Protein AF-A0A2G9TVK8-F1 (afdb_monomer)

Sequence (80 aa):
MNKIWQKMAAQTSPTCNDESYIHCSECKLYFHNEDTDFMHNRVFHQKSRECEECYDMFHTLLGLDLHMVGNHKRIFATNL

Solvent-accessible surface area (backbone atoms only — not comparable to full-atom values): 5058 Å² total; per-residue (Å²): 136,63,73,65,54,63,62,51,55,76,52,46,39,85,67,84,90,61,93,70,51,48,72,41,86,86,77,61,39,30,20,69,45,70,70,58,43,51,52,46,40,61,72,74,62,48,74,56,40,63,37,92,86,79,66,49,75,20,91,39,69,69,55,40,53,53,44,33,62,76,76,42,86,59,72,81,77,74,84,125

Nearest PDB structures (foldseek):
  2rv7-assembly1_A  TM=4.892E-01  e=3.928E-02  Homo sapiens
  2rsi-assembly1_A  TM=3.724E-01  e=1.071E-01  Homo sapiens
  8ssr-assembly1_A  TM=3.636E-01  e=1.071E-01  Homo sapiens
  5ke8-assembly1_A  TM=3.600E-01  e=8.194E-02  Mus musculus
  7eyi-assembly1_G  TM=4.764E-01  e=4.980E-01  Homo sapiens

Structure (mmCIF, N/CA/C/O backbone):
data_AF-A0A2G9TVK8-F1
#
_entry.id   AF-A0A2G9TVK8-F1
#
loop_
_atom_site.group_PDB
_atom_site.id
_atom_site.type_symbol
_atom_site.label_atom_id
_atom_site.label_alt_id
_atom_site.label_comp_id
_atom_site.label_asym_id
_atom_site.label_entity_id
_atom_site.label_seq_id
_atom_site.pdbx_PDB_ins_code
_atom_site.Cartn_x
_atom_site.Cartn_y
_atom_site.Cartn_z
_atom_site.occupancy
_atom_site.B_iso_or_equiv
_atom_site.auth_seq_id
_atom_site.auth_comp_id
_atom_site.auth_asym_id
_atom_site.auth_atom_id
_atom_site.pdbx_PDB_model_num
ATOM 1 N N . MET A 1 1 ? 1.688 16.318 -4.461 1.00 43.19 1 MET A N 1
ATOM 2 C CA . MET A 1 1 ? 2.038 15.289 -5.468 1.00 43.19 1 MET A CA 1
ATOM 3 C C . MET A 1 1 ? 3.458 14.810 -5.203 1.00 43.19 1 MET A C 1
ATOM 5 O O . MET A 1 1 ? 4.369 15.628 -5.177 1.00 43.19 1 MET A O 1
ATOM 9 N N . ASN A 1 2 ? 3.627 13.527 -4.877 1.00 48.78 2 ASN A N 1
ATOM 10 C CA . ASN A 1 2 ? 4.876 12.969 -4.356 1.00 48.78 2 ASN A CA 1
ATOM 11 C C . ASN A 1 2 ? 5.859 12.675 -5.509 1.00 48.78 2 ASN A C 1
ATOM 13 O O . ASN A 1 2 ? 5.482 12.017 -6.478 1.00 48.78 2 ASN A O 1
ATOM 17 N N . LYS A 1 3 ? 7.114 13.145 -5.411 1.00 57.41 3 LYS A N 1
ATOM 18 C CA . LYS A 1 3 ? 8.168 13.007 -6.448 1.00 57.41 3 LYS A CA 1
ATOM 19 C C . LYS A 1 3 ? 8.433 11.550 -6.858 1.00 57.41 3 LYS A C 1
ATOM 21 O O . LYS A 1 3 ? 8.965 11.293 -7.934 1.00 57.41 3 LYS A O 1
ATOM 26 N N . ILE A 1 4 ? 8.052 10.604 -6.002 1.00 58.59 4 ILE A N 1
ATOM 27 C CA . ILE A 1 4 ? 8.169 9.164 -6.236 1.00 58.59 4 ILE A CA 1
ATOM 28 C C . ILE A 1 4 ? 7.266 8.729 -7.405 1.00 58.59 4 ILE A C 1
ATOM 30 O O . ILE A 1 4 ? 7.717 7.983 -8.268 1.00 58.59 4 ILE A O 1
ATOM 34 N N . TRP A 1 5 ? 6.040 9.259 -7.513 1.00 61.00 5 TRP A N 1
ATOM 35 C CA . TRP A 1 5 ? 5.119 8.892 -8.598 1.00 61.00 5 TRP A CA 1
ATOM 36 C C . TRP A 1 5 ? 5.618 9.344 -9.972 1.00 61.00 5 TRP A C 1
ATOM 38 O O . TRP A 1 5 ? 5.553 8.574 -10.920 1.00 61.00 5 TRP A O 1
ATOM 48 N N . GLN A 1 6 ? 6.198 10.545 -10.074 1.00 62.06 6 GLN A N 1
ATOM 49 C CA . GLN A 1 6 ? 6.743 11.052 -11.341 1.00 62.06 6 GLN A CA 1
ATOM 50 C C . GLN A 1 6 ? 7.871 10.163 -11.887 1.00 62.06 6 GLN A C 1
ATOM 52 O O . GLN A 1 6 ? 7.956 9.950 -13.092 1.00 62.06 6 GLN A O 1
ATOM 57 N N . LYS A 1 7 ? 8.718 9.615 -11.004 1.00 64.69 7 LYS A N 1
ATOM 58 C CA . LYS A 1 7 ? 9.779 8.676 -11.397 1.00 64.69 7 LYS A CA 1
ATOM 59 C C . LYS A 1 7 ? 9.246 7.292 -11.767 1.00 64.69 7 LYS A C 1
ATOM 61 O O . LYS A 1 7 ? 9.800 6.674 -12.670 1.00 64.69 7 LYS A O 1
ATOM 66 N N . MET A 1 8 ? 8.207 6.814 -11.078 1.00 66.75 8 MET A N 1
ATOM 67 C CA . MET A 1 8 ? 7.581 5.518 -11.372 1.00 66.75 8 MET A CA 1
ATOM 68 C C . MET A 1 8 ? 6.795 5.563 -12.688 1.00 66.75 8 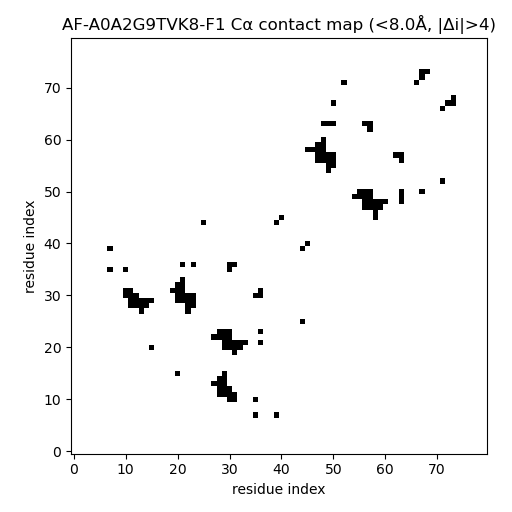MET A C 1
ATOM 70 O O . MET A 1 8 ? 6.976 4.688 -13.523 1.00 66.75 8 MET A O 1
ATOM 74 N N . ALA A 1 9 ? 6.013 6.621 -12.926 1.00 63.69 9 ALA A N 1
ATOM 75 C CA . ALA A 1 9 ? 5.220 6.787 -14.146 1.00 63.69 9 ALA A CA 1
ATOM 76 C C . ALA A 1 9 ? 6.080 6.850 -15.423 1.00 63.69 9 ALA A C 1
ATOM 78 O O . ALA A 1 9 ? 5.665 6.374 -16.475 1.00 63.69 9 ALA A O 1
ATOM 79 N N . ALA A 1 10 ? 7.304 7.384 -15.332 1.00 62.84 10 ALA A N 1
ATOM 80 C CA . ALA A 1 10 ? 8.251 7.414 -16.449 1.00 62.84 10 ALA A CA 1
ATOM 81 C C . ALA A 1 10 ? 8.739 6.015 -16.881 1.00 62.84 10 ALA A C 1
ATOM 83 O O . ALA A 1 10 ? 9.295 5.879 -17.966 1.00 62.84 10 ALA A O 1
ATOM 84 N N . GLN A 1 11 ? 8.547 4.995 -16.038 1.00 67.19 11 GLN A N 1
ATOM 85 C CA . GLN A 1 11 ? 8.922 3.600 -16.299 1.00 67.19 11 GLN A CA 1
ATOM 86 C C . GLN A 1 11 ? 7.703 2.701 -16.555 1.00 67.19 11 GLN A C 1
ATOM 88 O O . GLN A 1 11 ? 7.859 1.487 -16.679 1.00 67.19 11 GLN A O 1
ATOM 93 N N . THR A 1 12 ? 6.502 3.287 -16.639 1.00 69.94 12 THR A N 1
ATOM 94 C CA . THR A 1 12 ? 5.265 2.564 -16.945 1.00 69.94 12 THR A CA 1
ATOM 95 C C . THR A 1 12 ? 4.770 2.866 -18.343 1.00 69.94 12 THR A C 1
ATOM 97 O O . THR A 1 12 ? 4.739 4.027 -18.748 1.00 69.94 12 THR A O 1
ATOM 100 N N . SER A 1 13 ? 4.315 1.835 -19.048 1.00 68.69 13 SER A N 1
ATOM 101 C CA . SER A 1 13 ? 3.666 1.969 -20.353 1.00 68.69 13 SER A CA 1
ATOM 102 C C . SER A 1 13 ? 2.243 1.402 -20.300 1.00 68.69 13 SER A C 1
ATOM 104 O O . SER A 1 13 ? 2.021 0.400 -19.620 1.00 68.69 13 SER A O 1
ATOM 106 N N . PRO A 1 14 ? 1.270 2.004 -21.007 1.00 64.25 14 PRO A N 1
ATOM 107 C CA . PRO A 1 14 ? -0.054 1.419 -21.218 1.00 64.25 14 PRO A CA 1
ATOM 108 C C . PRO A 1 14 ? -0.074 0.377 -22.351 1.00 64.25 14 PRO A C 1
ATOM 110 O O . PRO A 1 14 ? -1.050 -0.356 -22.494 1.00 64.25 14 PRO A O 1
ATOM 113 N N . THR A 1 15 ? 0.985 0.299 -23.163 1.00 63.78 15 THR A N 1
ATOM 114 C CA . THR A 1 15 ? 1.113 -0.655 -24.272 1.00 63.78 15 THR A CA 1
ATOM 115 C C . THR A 1 15 ? 2.343 -1.532 -24.078 1.00 63.78 15 THR A C 1
ATOM 117 O O . THR A 1 15 ? 3.447 -1.024 -23.873 1.00 63.78 15 THR A O 1
ATOM 120 N N . CYS A 1 16 ? 2.150 -2.845 -24.160 1.00 63.62 16 CYS A N 1
ATOM 121 C CA . CYS A 1 16 ? 3.216 -3.835 -24.127 1.00 63.62 16 CYS A CA 1
ATOM 122 C C . CYS A 1 16 ? 3.706 -4.086 -25.557 1.00 63.62 16 CYS A C 1
ATOM 124 O O . CYS A 1 16 ? 2.966 -4.650 -26.361 1.00 63.62 16 CYS A O 1
ATOM 126 N N . ASN A 1 17 ? 4.923 -3.643 -25.878 1.00 62.06 17 ASN A N 1
ATOM 127 C CA . ASN A 1 17 ? 5.563 -3.930 -27.168 1.00 62.06 17 ASN A CA 1
ATO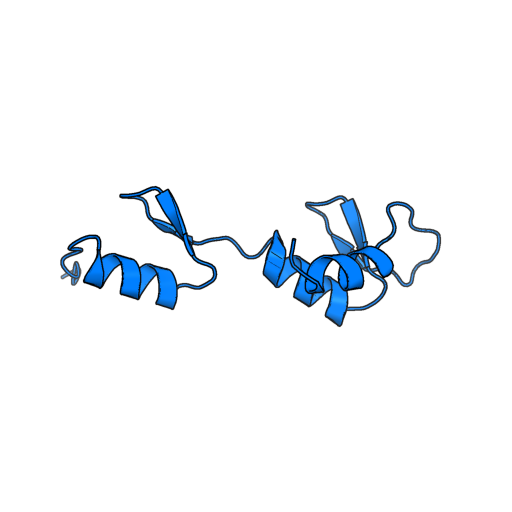M 128 C C . ASN A 1 17 ? 6.701 -4.961 -27.042 1.00 62.06 17 ASN A C 1
ATOM 130 O O . ASN A 1 17 ? 7.412 -5.176 -28.019 1.00 62.06 17 ASN A O 1
ATOM 134 N N . ASP A 1 18 ? 6.889 -5.577 -25.868 1.00 63.97 18 ASP A N 1
ATOM 135 C CA . ASP A 1 18 ? 8.015 -6.478 -25.602 1.00 63.97 18 ASP A CA 1
ATOM 136 C C . ASP A 1 18 ? 7.688 -7.500 -24.495 1.00 63.97 18 ASP A C 1
ATOM 138 O O . ASP A 1 18 ? 6.912 -7.203 -23.589 1.00 63.97 18 ASP A O 1
ATOM 142 N N . GLU A 1 19 ? 8.288 -8.692 -24.514 1.00 62.91 19 GLU A N 1
ATOM 143 C CA . GLU A 1 19 ? 8.030 -9.751 -23.508 1.00 62.91 19 GLU A CA 1
ATOM 144 C C . GLU A 1 19 ? 8.673 -9.462 -22.134 1.00 62.91 19 GLU A C 1
ATOM 146 O O . GLU A 1 19 ? 8.484 -10.205 -21.173 1.00 62.91 19 GLU A O 1
ATOM 151 N N . SER A 1 20 ? 9.425 -8.366 -22.023 1.00 71.62 20 SER A N 1
ATOM 152 C CA . SER A 1 20 ? 10.230 -7.997 -20.853 1.00 71.62 20 SER A CA 1
ATOM 153 C C . SER A 1 20 ? 9.477 -7.221 -19.763 1.00 71.62 20 SER A C 1
ATOM 155 O O . SER A 1 20 ? 10.091 -6.785 -18.789 1.00 71.62 20 SER A O 1
ATOM 157 N N . TYR A 1 21 ? 8.161 -7.036 -19.902 1.00 80.44 21 TYR A N 1
ATOM 158 C CA . TYR A 1 21 ? 7.356 -6.253 -18.964 1.00 80.44 21 TYR A CA 1
ATOM 159 C C . TYR A 1 21 ? 6.564 -7.105 -17.969 1.00 80.44 21 TYR A C 1
ATOM 161 O O . TYR A 1 21 ? 5.986 -8.138 -18.299 1.00 80.44 21 TYR A O 1
ATOM 169 N N . ILE A 1 22 ? 6.429 -6.575 -16.757 1.00 83.00 22 ILE A N 1
ATOM 170 C CA . ILE A 1 22 ? 5.577 -7.095 -15.689 1.00 83.00 22 ILE A CA 1
ATOM 171 C C . ILE A 1 22 ? 4.233 -6.365 -15.742 1.00 83.00 22 ILE A C 1
ATOM 173 O O . ILE A 1 22 ? 4.187 -5.137 -15.780 1.00 83.00 22 ILE A O 1
ATOM 177 N N . HIS A 1 23 ? 3.126 -7.108 -15.766 1.00 84.00 23 HIS A N 1
ATOM 178 C CA . HIS A 1 23 ? 1.778 -6.549 -15.882 1.00 84.00 23 HIS A CA 1
ATOM 179 C C . HIS A 1 23 ? 1.059 -6.499 -14.528 1.00 84.00 23 HIS A C 1
ATOM 181 O O . HIS A 1 23 ? 0.780 -7.537 -13.922 1.00 84.00 23 HIS A O 1
ATOM 187 N N . CYS A 1 24 ? 0.651 -5.300 -14.108 1.00 82.25 24 CYS A N 1
ATOM 188 C CA . CYS A 1 24 ? -0.241 -5.131 -12.967 1.00 82.25 24 CYS A CA 1
ATOM 189 C C . CYS A 1 24 ? -1.696 -5.396 -13.379 1.00 82.25 24 CYS A C 1
ATOM 191 O O . CYS A 1 24 ? -2.307 -4.641 -14.141 1.00 82.25 24 CYS A O 1
ATOM 193 N N . SER A 1 25 ? -2.284 -6.460 -12.830 1.00 78.06 25 SER A N 1
ATOM 194 C CA . SER A 1 25 ? -3.647 -6.886 -13.171 1.00 78.06 25 SER A CA 1
ATOM 195 C C . SER A 1 25 ? -4.751 -5.917 -12.724 1.00 78.06 25 SER A C 1
ATOM 197 O O . SER A 1 25 ? -5.819 -5.912 -13.348 1.00 78.06 25 SER A O 1
ATOM 199 N N . GLU A 1 26 ? -4.481 -5.086 -11.714 1.00 77.00 26 GLU A N 1
ATOM 200 C CA . GLU A 1 26 ? -5.416 -4.107 -11.148 1.00 77.00 26 GLU A CA 1
ATOM 201 C C . GLU A 1 26 ? -5.422 -2.792 -11.943 1.00 77.00 26 GLU A C 1
ATOM 203 O O . GLU A 1 26 ? -6.485 -2.323 -12.346 1.00 77.00 26 GLU A O 1
ATOM 208 N N . CYS A 1 27 ? -4.247 -2.224 -12.241 1.00 79.62 27 CYS A N 1
ATOM 209 C CA . CYS A 1 27 ? -4.126 -0.950 -12.963 1.00 79.62 27 CYS A CA 1
ATOM 210 C C . CYS A 1 27 ? -3.968 -1.079 -14.485 1.00 79.62 27 CYS A C 1
ATOM 212 O O . CYS A 1 27 ? -4.006 -0.061 -15.174 1.00 79.62 27 CYS A O 1
ATOM 214 N N . LYS A 1 28 ? -3.775 -2.295 -15.019 1.00 80.06 28 LYS A N 1
ATOM 215 C CA . LYS A 1 28 ? -3.474 -2.555 -16.445 1.00 80.06 28 LYS A CA 1
ATOM 216 C C . LYS A 1 28 ? -2.227 -1.820 -16.955 1.00 80.06 28 LYS A C 1
ATOM 218 O O . LYS A 1 28 ? -2.123 -1.506 -18.138 1.00 80.06 28 LYS A O 1
ATOM 223 N N . LEU A 1 29 ? -1.291 -1.534 -16.050 1.00 80.62 29 LEU A N 1
ATOM 224 C CA . LEU A 1 29 ? -0.009 -0.906 -16.356 1.00 80.62 29 LEU A CA 1
ATOM 225 C C . LEU A 1 29 ? 1.079 -1.965 -16.515 1.00 80.62 29 LEU A C 1
ATOM 227 O O . LEU A 1 29 ? 1.052 -2.998 -15.842 1.00 80.62 29 LEU A O 1
ATOM 231 N N . TYR A 1 30 ? 2.044 -1.670 -17.384 1.00 84.00 30 TYR A N 1
ATOM 232 C CA . TYR A 1 30 ? 3.221 -2.495 -17.622 1.00 84.00 30 TYR A CA 1
ATOM 233 C C . TYR A 1 30 ? 4.466 -1.832 -17.032 1.00 84.00 30 TYR A C 1
ATOM 235 O O . TYR A 1 30 ? 4.684 -0.636 -17.243 1.00 84.00 30 TYR A O 1
ATOM 243 N N . PHE A 1 31 ? 5.285 -2.613 -16.331 1.00 81.81 31 PHE A N 1
ATOM 244 C CA . PHE A 1 31 ? 6.499 -2.187 -15.635 1.00 81.81 31 PHE A CA 1
ATOM 245 C C . PHE A 1 31 ? 7.716 -2.898 -16.216 1.00 81.81 31 PHE A C 1
ATOM 247 O O . PHE A 1 31 ? 7.676 -4.095 -16.473 1.00 81.81 31 PHE A O 1
ATOM 254 N N . HIS A 1 32 ? 8.806 -2.166 -16.418 1.00 77.62 32 HIS A N 1
ATOM 255 C CA . HIS A 1 32 ? 10.02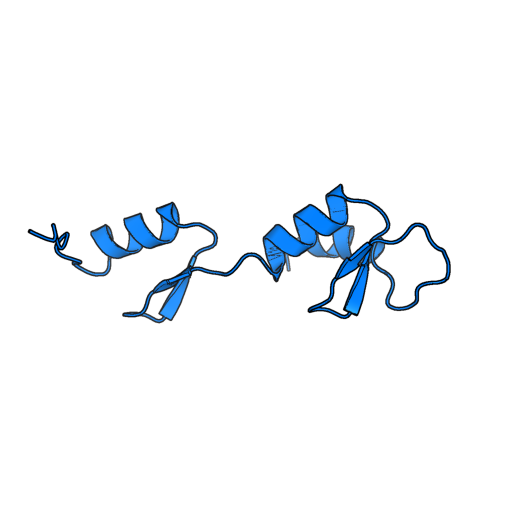6 -2.704 -17.028 1.00 77.62 32 HIS A CA 1
ATOM 256 C C . HIS A 1 32 ? 10.888 -3.562 -16.094 1.00 77.62 32 HIS A C 1
ATOM 258 O O . HIS A 1 32 ? 11.801 -4.238 -16.558 1.00 77.62 32 HIS A O 1
ATOM 264 N N . ASN A 1 33 ? 10.687 -3.468 -14.779 1.00 81.88 33 ASN A N 1
ATOM 265 C CA . ASN A 1 33 ? 11.514 -4.170 -13.804 1.00 81.88 33 ASN A CA 1
ATOM 266 C C . ASN A 1 33 ? 10.732 -4.470 -12.518 1.00 81.88 33 ASN A C 1
ATOM 268 O O . ASN A 1 33 ? 9.762 -3.784 -12.189 1.00 81.88 33 ASN A O 1
ATOM 272 N N . GLU A 1 34 ? 11.192 -5.485 -11.785 1.00 83.31 34 GLU A N 1
ATOM 273 C CA . GLU A 1 34 ? 10.575 -5.932 -10.530 1.00 83.31 34 GLU A CA 1
ATOM 274 C C . GLU A 1 34 ? 10.584 -4.842 -9.453 1.00 83.31 34 GLU A C 1
ATOM 276 O O . GLU A 1 34 ? 9.619 -4.719 -8.709 1.00 83.31 34 GLU A O 1
ATOM 281 N N . ASP A 1 35 ? 11.618 -3.997 -9.393 1.00 83.62 35 ASP A N 1
ATOM 282 C CA . ASP A 1 35 ? 11.704 -2.920 -8.398 1.00 83.62 35 ASP A CA 1
ATOM 283 C C . ASP A 1 35 ? 10.587 -1.878 -8.568 1.00 83.62 35 ASP A C 1
ATOM 285 O O . ASP A 1 35 ? 10.002 -1.406 -7.587 1.00 83.62 35 ASP A O 1
ATOM 289 N N . THR A 1 36 ? 10.272 -1.502 -9.811 1.00 80.38 36 THR A N 1
ATOM 290 C CA . THR A 1 36 ? 9.185 -0.556 -10.098 1.00 80.38 36 THR A CA 1
ATOM 291 C C . THR A 1 36 ? 7.818 -1.177 -9.898 1.00 80.38 36 THR A C 1
ATOM 293 O O . THR A 1 36 ? 6.957 -0.496 -9.340 1.00 80.38 36 THR A O 1
ATOM 296 N N . ASP A 1 37 ? 7.629 -2.445 -10.270 1.00 82.69 37 ASP A N 1
ATOM 297 C CA . ASP A 1 37 ? 6.398 -3.180 -9.969 1.00 82.69 37 ASP A CA 1
ATOM 298 C C . ASP A 1 37 ? 6.193 -3.326 -8.451 1.00 82.69 37 ASP A C 1
ATOM 300 O O . ASP A 1 37 ? 5.127 -2.997 -7.931 1.00 82.69 37 ASP A O 1
ATOM 304 N N . PHE A 1 38 ? 7.233 -3.702 -7.703 1.00 82.62 38 PHE A N 1
ATOM 305 C CA . PHE A 1 38 ? 7.187 -3.823 -6.247 1.00 82.62 38 PHE A CA 1
ATOM 306 C C . PHE A 1 38 ? 6.842 -2.491 -5.578 1.00 82.62 38 PHE A C 1
ATOM 308 O O . PHE A 1 38 ? 5.970 -2.434 -4.708 1.00 82.62 38 PHE A O 1
ATOM 315 N N . MET A 1 39 ? 7.495 -1.397 -5.980 1.00 78.88 39 MET A N 1
ATOM 316 C CA . MET A 1 39 ? 7.213 -0.071 -5.424 1.00 78.88 39 MET A CA 1
ATOM 317 C C . MET A 1 39 ? 5.823 0.435 -5.815 1.00 78.88 39 MET A C 1
ATOM 319 O O . MET A 1 39 ? 5.142 1.035 -4.980 1.00 78.88 39 MET A O 1
ATOM 323 N N . HIS A 1 40 ? 5.374 0.168 -7.042 1.00 81.62 40 HIS A N 1
ATOM 324 C CA . HIS A 1 40 ? 4.014 0.463 -7.479 1.00 81.62 40 HIS A CA 1
ATOM 325 C C . HIS A 1 40 ? 2.991 -0.295 -6.633 1.00 81.62 40 HIS A C 1
ATOM 327 O O . HIS A 1 40 ? 2.127 0.336 -6.024 1.00 81.62 40 HIS A O 1
ATOM 333 N N . ASN A 1 41 ? 3.137 -1.614 -6.515 1.00 77.31 41 ASN A N 1
ATOM 334 C CA . ASN A 1 41 ? 2.267 -2.436 -5.688 1.00 77.31 41 ASN A CA 1
ATOM 335 C C . ASN A 1 41 ? 2.287 -1.960 -4.237 1.00 77.31 41 ASN A C 1
ATOM 337 O O . ASN A 1 41 ? 1.232 -1.772 -3.647 1.00 77.31 41 ASN A O 1
ATOM 341 N N . ARG A 1 42 ? 3.454 -1.647 -3.673 1.00 77.19 42 ARG A N 1
ATOM 342 C CA . ARG A 1 42 ? 3.571 -1.140 -2.301 1.00 77.19 42 ARG A CA 1
ATOM 343 C C . ARG A 1 42 ? 2.858 0.200 -2.075 1.00 77.19 42 ARG A C 1
ATOM 345 O O . ARG A 1 42 ? 2.339 0.441 -0.992 1.00 77.19 42 ARG A O 1
ATOM 352 N N . VAL A 1 43 ? 2.862 1.100 -3.052 1.00 73.31 43 VAL A N 1
ATOM 353 C CA . VAL A 1 43 ? 2.273 2.440 -2.888 1.00 73.31 43 VAL A CA 1
ATOM 354 C C . VAL A 1 43 ? 0.787 2.466 -3.252 1.00 73.31 43 VAL A C 1
ATOM 356 O O . VAL A 1 43 ? 0.032 3.196 -2.614 1.00 73.31 43 VAL A O 1
ATOM 359 N N . PHE A 1 44 ? 0.372 1.697 -4.260 1.00 71.38 44 PHE A N 1
ATOM 360 C CA . PHE A 1 44 ? -0.960 1.798 -4.867 1.00 71.38 44 PHE A CA 1
ATOM 361 C C . PHE A 1 44 ? -1.872 0.602 -4.594 1.00 71.38 44 PHE A C 1
ATOM 363 O O . PHE A 1 44 ? -3.076 0.797 -4.467 1.00 71.38 44 PHE A O 1
ATOM 370 N N . HIS A 1 45 ? -1.316 -0.605 -4.478 1.00 72.56 45 HIS A N 1
ATOM 371 C CA . HIS A 1 45 ? -2.089 -1.845 -4.297 1.00 72.56 45 HIS A CA 1
ATOM 372 C C . HIS A 1 45 ? -1.927 -2.471 -2.921 1.00 72.56 45 HIS A C 1
ATOM 374 O O . HIS A 1 45 ? -2.660 -3.392 -2.559 1.00 72.56 45 HIS A O 1
ATOM 380 N N . GLN A 1 46 ? -0.968 -1.992 -2.128 1.00 72.19 46 GLN A N 1
ATOM 381 C CA . GLN A 1 46 ? -0.781 -2.457 -0.772 1.00 72.19 46 GLN A CA 1
ATOM 382 C C . GLN A 1 46 ? -2.067 -2.128 -0.047 1.00 72.19 46 GLN A C 1
ATOM 384 O O . GLN A 1 46 ? -2.361 -0.954 0.170 1.00 72.19 46 GLN A O 1
ATOM 389 N N . LYS A 1 47 ? -2.845 -3.177 0.248 1.00 65.25 47 LYS A N 1
ATOM 390 C CA . LYS A 1 47 ? -4.153 -3.061 0.884 1.00 65.25 47 LYS A CA 1
ATOM 391 C C . LYS A 1 47 ? -3.993 -2.165 2.097 1.00 65.25 47 LYS A C 1
ATOM 393 O O . LYS A 1 47 ? -3.408 -2.575 3.105 1.00 65.25 47 LYS A O 1
ATOM 398 N N . SER A 1 48 ? -4.467 -0.934 1.955 1.00 71.94 48 SER A N 1
ATOM 399 C CA . SER A 1 48 ? -4.569 -0.006 3.055 1.00 71.94 48 SER A CA 1
ATOM 400 C C . SER A 1 48 ? -5.459 -0.668 4.094 1.00 71.94 48 SER A C 1
ATOM 402 O O . SER A 1 48 ? -6.495 -1.255 3.780 1.00 71.94 48 SER A O 1
ATOM 404 N N . ARG A 1 49 ? -4.987 -0.675 5.331 1.00 78.19 49 ARG A N 1
ATOM 405 C CA . ARG A 1 49 ? -5.739 -1.181 6.467 1.00 78.19 49 ARG A CA 1
ATOM 406 C C . ARG A 1 49 ? -6.666 -0.051 6.879 1.00 78.19 49 ARG A C 1
ATOM 408 O O . ARG A 1 49 ? -6.189 0.968 7.364 1.00 78.19 49 ARG A O 1
ATOM 415 N N . GLU A 1 50 ? -7.946 -0.207 6.588 1.00 83.44 50 GLU A N 1
ATOM 416 C CA . GLU A 1 50 ? -8.972 0.751 6.976 1.00 83.44 50 GLU A CA 1
ATOM 417 C C . GLU A 1 50 ? -9.342 0.534 8.445 1.00 83.44 50 GLU A C 1
ATOM 419 O O . GLU A 1 50 ? -9.531 -0.602 8.891 1.00 83.44 50 GLU A O 1
ATOM 424 N N . CYS A 1 51 ? -9.418 1.616 9.210 1.00 86.06 51 CYS A N 1
ATOM 425 C CA . CYS A 1 51 ? -10.026 1.595 10.529 1.00 86.06 51 CYS A CA 1
ATOM 426 C C . CYS A 1 51 ? -11.548 1.510 10.379 1.00 86.06 51 CYS A C 1
ATOM 428 O O . CYS A 1 51 ? -12.160 2.418 9.839 1.00 86.06 51 CYS A O 1
ATOM 430 N N . GLU A 1 52 ? -12.188 0.466 10.901 1.00 83.88 52 GLU A N 1
ATOM 431 C CA . GLU A 1 52 ? -13.652 0.309 10.814 1.00 83.88 52 GLU A CA 1
ATOM 432 C C . GLU A 1 52 ? -14.438 1.345 11.647 1.00 83.88 52 GLU A C 1
ATOM 434 O O . GLU A 1 52 ? -15.650 1.468 11.489 1.00 83.88 52 GLU A O 1
ATOM 439 N N . GLU A 1 53 ? -13.775 2.088 12.544 1.00 83.94 53 GLU A N 1
ATOM 440 C CA . GLU A 1 53 ? -14.428 3.085 13.404 1.00 83.94 53 GLU A CA 1
ATOM 441 C C . GLU A 1 53 ? -14.407 4.505 12.822 1.00 83.94 53 GLU A C 1
ATOM 443 O O . GLU A 1 53 ? -15.409 5.215 12.919 1.00 83.94 53 GLU A O 1
ATOM 448 N N . CYS A 1 54 ? -13.287 4.939 12.230 1.00 89.25 54 CYS A N 1
ATOM 449 C CA . CYS A 1 54 ? -13.156 6.275 11.628 1.00 89.25 54 CYS A CA 1
ATOM 450 C C . CYS A 1 54 ? -12.906 6.274 10.118 1.00 89.25 54 CYS A C 1
ATOM 452 O O . CYS A 1 54 ? -12.882 7.350 9.525 1.00 89.25 54 CYS A O 1
ATOM 454 N N . TYR A 1 55 ? -12.732 5.103 9.504 1.00 83.69 55 TYR A N 1
ATOM 455 C CA . TYR A 1 55 ? -12.437 4.925 8.079 1.00 83.69 55 TYR A CA 1
ATOM 456 C C . TYR A 1 55 ? -11.090 5.529 7.632 1.00 83.69 55 TYR A C 1
ATOM 458 O O . TYR A 1 55 ? -10.844 5.724 6.441 1.00 83.69 55 TYR A O 1
ATOM 466 N N . ASP A 1 56 ? -10.179 5.793 8.580 1.00 82.00 56 ASP A N 1
ATOM 467 C CA . ASP A 1 56 ? -8.807 6.194 8.267 1.00 82.00 56 ASP A CA 1
ATOM 468 C C . ASP A 1 56 ? -8.018 5.032 7.654 1.00 82.00 56 ASP A C 1
ATOM 470 O O . ASP A 1 56 ? -8.148 3.870 8.044 1.00 82.00 56 ASP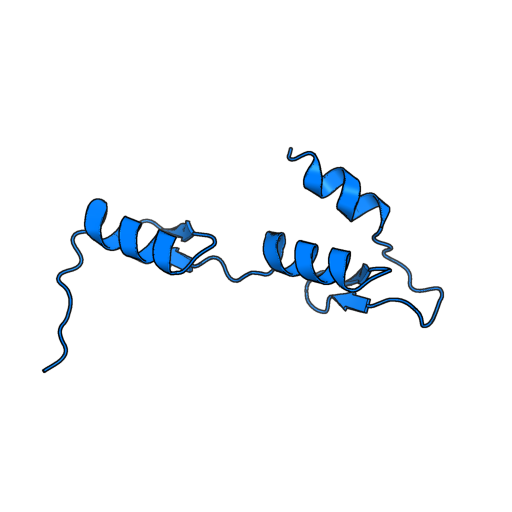 A O 1
ATOM 474 N N . MET A 1 57 ? -7.143 5.369 6.710 1.00 80.44 57 MET A N 1
ATOM 475 C CA . MET A 1 57 ? -6.360 4.411 5.937 1.00 80.44 57 MET A CA 1
ATOM 476 C C . MET A 1 57 ? -4.910 4.346 6.412 1.00 80.44 57 MET A C 1
ATOM 478 O O . MET A 1 57 ? -4.208 5.358 6.458 1.00 80.44 57 MET A O 1
ATOM 482 N N . PHE A 1 58 ? -4.420 3.133 6.666 1.00 81.00 58 PHE A N 1
ATOM 483 C CA . PHE A 1 58 ? -3.051 2.889 7.122 1.00 81.00 58 PHE A CA 1
ATOM 484 C C . PHE A 1 58 ? -2.273 2.010 6.147 1.00 81.00 58 PHE A C 1
ATOM 486 O O . PHE A 1 58 ? -2.762 0.995 5.660 1.00 81.00 58 PHE A O 1
ATOM 493 N N . HIS A 1 59 ? -1.009 2.358 5.903 1.00 74.69 59 HIS A N 1
ATOM 494 C CA . HIS A 1 59 ? -0.126 1.580 5.024 1.00 74.69 59 HIS A CA 1
ATOM 495 C C . HIS A 1 59 ? 0.465 0.328 5.697 1.00 74.69 59 HIS A C 1
ATOM 497 O O . HIS A 1 59 ? 1.064 -0.513 5.028 1.00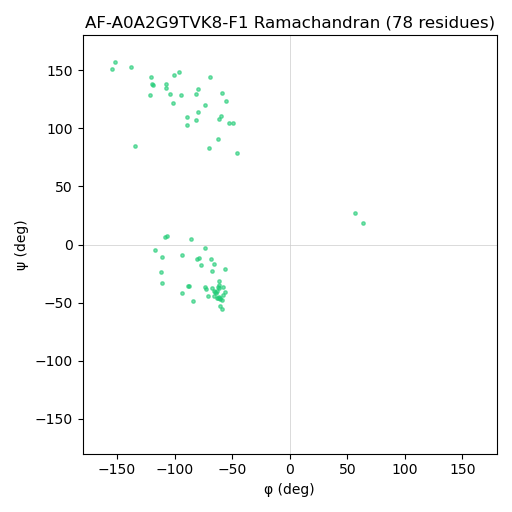 74.69 59 HIS A O 1
ATOM 503 N N . THR A 1 60 ? 0.336 0.190 7.021 1.00 75.62 60 THR A N 1
ATOM 504 C CA . THR A 1 60 ? 0.874 -0.945 7.785 1.00 75.62 60 THR A CA 1
ATOM 505 C C . THR A 1 60 ? -0.120 -1.428 8.836 1.00 75.62 60 THR A C 1
ATOM 507 O O . THR A 1 60 ? -0.919 -0.651 9.352 1.00 75.62 60 THR A O 1
ATOM 510 N N . LEU A 1 61 ? -0.033 -2.718 9.185 1.00 79.38 61 LEU A N 1
ATOM 511 C CA . LEU A 1 61 ? -0.779 -3.293 10.310 1.00 79.38 61 LEU A CA 1
ATOM 512 C C . LEU A 1 61 ? -0.431 -2.596 11.627 1.00 79.38 61 LEU A C 1
ATOM 514 O O . LEU A 1 61 ? -1.326 -2.142 12.316 1.00 79.38 61 LEU A O 1
ATOM 518 N N . LEU A 1 62 ? 0.863 -2.412 11.909 1.00 80.50 62 LEU A N 1
ATOM 519 C CA . LEU A 1 62 ? 1.325 -1.712 13.111 1.00 80.50 62 LEU A CA 1
ATOM 520 C C . LEU A 1 62 ? 0.783 -0.273 13.203 1.00 80.50 62 LEU A C 1
ATOM 522 O O . LEU A 1 62 ? 0.488 0.204 14.294 1.00 80.50 62 LEU A O 1
ATOM 526 N N . GLY A 1 63 ? 0.659 0.420 12.064 1.00 85.25 63 GLY A N 1
ATOM 527 C CA . GLY A 1 63 ? 0.081 1.760 11.998 1.00 85.25 63 GLY A CA 1
ATOM 528 C C . GLY A 1 63 ? -1.399 1.763 12.368 1.00 85.25 63 GLY A C 1
ATOM 529 O O . GLY A 1 63 ? -1.806 2.592 13.178 1.00 85.25 63 GLY A O 1
ATOM 530 N N . LEU A 1 64 ? -2.167 0.802 11.840 1.00 87.00 64 LEU A N 1
ATOM 531 C CA . LEU A 1 64 ? -3.556 0.604 12.249 1.00 87.00 64 LEU A CA 1
ATOM 532 C C . LEU A 1 64 ? -3.643 0.214 13.734 1.00 87.00 64 LEU A C 1
ATOM 534 O O . LEU A 1 64 ? -4.422 0.816 14.456 1.00 87.00 64 LEU A O 1
ATOM 538 N N . ASP A 1 65 ? -2.828 -0.724 14.223 1.00 84.31 65 ASP A N 1
ATOM 539 C CA . ASP A 1 65 ? -2.872 -1.194 15.617 1.00 84.31 65 ASP A CA 1
ATOM 540 C C . ASP A 1 65 ? -2.593 -0.067 16.620 1.00 84.31 65 ASP A C 1
ATOM 542 O O . ASP A 1 65 ? -3.332 0.104 17.593 1.00 84.31 65 ASP A O 1
ATOM 546 N N . LEU A 1 66 ? -1.557 0.745 16.374 1.00 85.94 66 LEU A N 1
ATOM 547 C CA . LEU A 1 66 ? -1.253 1.909 17.209 1.00 85.94 66 LEU A CA 1
ATOM 548 C C . LEU A 1 66 ? -2.383 2.940 17.151 1.00 85.94 66 LEU A C 1
ATOM 550 O O . LEU A 1 66 ? -2.736 3.533 18.174 1.00 85.94 66 LEU A O 1
ATOM 554 N N . HIS A 1 67 ? -2.955 3.142 15.963 1.00 88.81 67 HIS A N 1
ATOM 555 C CA . HIS A 1 67 ? -4.106 4.011 15.795 1.00 88.81 67 HIS A CA 1
ATOM 556 C C . HIS A 1 67 ? -5.309 3.510 16.593 1.00 88.81 67 HIS A C 1
ATOM 558 O O . HIS A 1 67 ? -5.897 4.319 17.309 1.00 88.81 67 HIS A O 1
ATOM 564 N N . MET A 1 68 ? -5.619 2.209 16.551 1.00 85.75 68 MET A N 1
ATOM 565 C CA . MET A 1 68 ? -6.690 1.628 17.353 1.00 85.75 68 MET A CA 1
ATOM 566 C C . MET A 1 68 ? -6.412 1.872 18.839 1.00 85.75 68 MET A C 1
ATOM 568 O O . MET A 1 68 ? -7.183 2.543 19.505 1.00 85.75 68 MET A O 1
ATOM 572 N N . 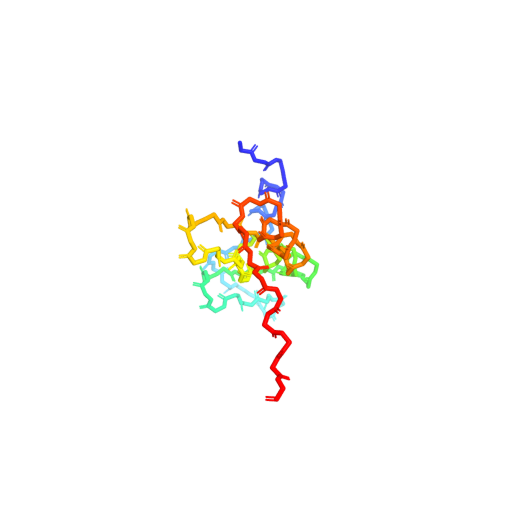VAL A 1 69 ? -5.253 1.472 19.363 1.00 86.06 69 VAL A N 1
ATOM 573 C CA . VAL A 1 69 ? -4.939 1.644 20.797 1.00 86.06 69 VAL A CA 1
ATOM 574 C C . VAL A 1 69 ? -5.043 3.105 21.268 1.00 86.06 69 VAL A C 1
ATOM 576 O O . VAL A 1 69 ? -5.539 3.358 22.367 1.00 86.06 69 VAL A O 1
ATOM 579 N N . GLY A 1 70 ? -4.576 4.062 20.461 1.00 85.75 70 GLY A N 1
ATOM 580 C CA . GLY A 1 70 ? -4.514 5.475 20.848 1.00 85.75 70 GLY A CA 1
ATOM 581 C C . GLY A 1 70 ? -5.781 6.291 20.574 1.00 85.75 70 GLY A C 1
ATOM 582 O O . GLY A 1 70 ? -6.104 7.182 21.358 1.00 85.75 70 GLY A O 1
ATOM 583 N N . ASN A 1 71 ? -6.482 6.013 19.473 1.00 82.06 71 ASN A N 1
ATOM 584 C CA . ASN A 1 71 ? -7.565 6.863 18.952 1.00 82.06 71 ASN A CA 1
ATOM 585 C C . ASN A 1 71 ? -8.945 6.207 19.066 1.00 82.06 71 ASN A C 1
ATOM 587 O O . ASN A 1 71 ? -9.949 6.908 19.164 1.00 82.06 71 ASN A O 1
ATOM 591 N N . HIS A 1 72 ? -8.992 4.877 19.130 1.00 81.62 72 HIS A N 1
ATOM 592 C CA . HIS A 1 72 ? -10.218 4.086 19.133 1.00 81.62 72 HIS A CA 1
ATOM 593 C C . HIS A 1 72 ? -10.109 3.032 20.212 1.00 81.62 72 HIS A C 1
ATOM 595 O O . HIS A 1 72 ? -9.651 1.947 19.905 1.00 81.62 72 HIS A O 1
ATOM 601 N N . LYS A 1 73 ? -10.446 3.352 21.474 1.00 66.62 73 LYS A N 1
ATOM 602 C CA . LYS A 1 73 ? -10.256 2.486 22.662 1.00 66.62 73 LYS A CA 1
ATOM 603 C C . LYS A 1 73 ? -10.701 1.030 22.428 1.00 66.62 73 LYS A C 1
ATOM 605 O O . LYS A 1 73 ? -11.754 0.602 22.900 1.00 66.62 73 LYS A O 1
ATOM 610 N N . ARG A 1 74 ? -9.871 0.241 21.754 1.00 56.53 74 ARG A N 1
ATOM 611 C CA . ARG A 1 74 ? -10.137 -1.147 21.441 1.00 56.53 74 ARG A CA 1
ATOM 612 C C . ARG A 1 74 ? -9.581 -1.883 22.634 1.00 56.53 74 ARG A C 1
ATOM 614 O O . ARG A 1 74 ? -8.371 -1.985 22.823 1.00 56.53 74 ARG A O 1
ATOM 621 N N . ILE A 1 75 ? -10.486 -2.310 23.504 1.00 59.03 75 ILE A N 1
ATOM 622 C CA . ILE A 1 75 ? -10.147 -3.281 24.536 1.00 5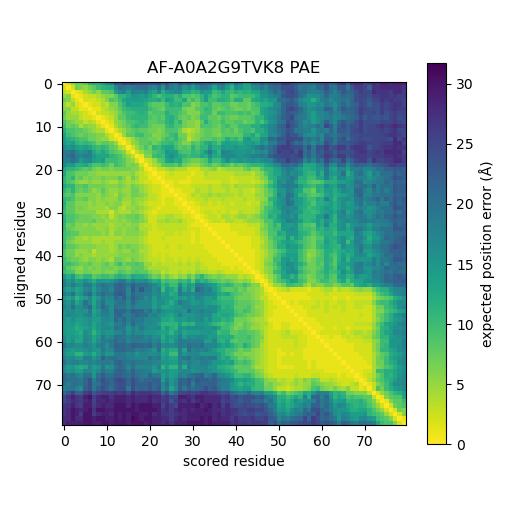9.03 75 ILE A CA 1
ATOM 623 C C . ILE A 1 75 ? -9.557 -4.461 23.769 1.00 59.03 75 ILE A C 1
ATOM 625 O O . ILE A 1 75 ? -10.198 -4.955 22.839 1.00 59.03 75 ILE A O 1
ATOM 629 N N . PHE A 1 76 ? -8.324 -4.861 24.096 1.00 52.34 76 PHE A N 1
ATOM 630 C CA . PHE A 1 76 ? -7.771 -6.109 23.588 1.00 52.34 76 PHE A CA 1
ATOM 631 C C . PHE A 1 76 ? -8.797 -7.189 23.914 1.00 52.34 76 PHE A C 1
ATOM 633 O O . PHE A 1 76 ? -8.951 -7.566 25.074 1.00 52.34 76 PHE A O 1
ATOM 640 N N . ALA A 1 77 ? -9.541 -7.651 22.911 1.00 55.94 77 ALA A N 1
ATOM 641 C CA . ALA A 1 77 ? -10.327 -8.855 23.049 1.00 55.94 77 ALA A CA 1
ATOM 642 C C . ALA A 1 77 ? -9.304 -9.990 23.101 1.00 55.94 77 ALA A C 1
ATOM 644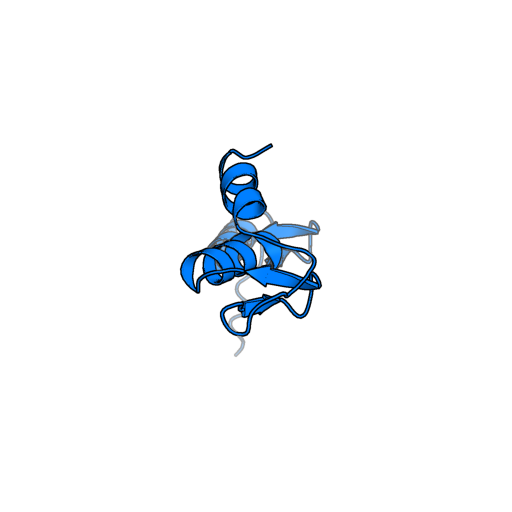 O O . ALA A 1 77 ? -8.952 -10.590 22.087 1.00 55.94 77 ALA A O 1
ATOM 645 N N . THR A 1 78 ? -8.744 -10.224 24.288 1.00 51.16 78 THR A N 1
ATOM 646 C CA . THR A 1 78 ? -8.142 -11.504 24.626 1.00 51.16 78 THR A CA 1
ATOM 647 C C . THR A 1 78 ? -9.288 -12.498 24.564 1.00 51.16 78 THR A C 1
ATOM 649 O O . THR A 1 78 ? -10.050 -12.628 25.519 1.00 51.16 78 THR A O 1
ATOM 652 N N . ASN A 1 79 ? -9.479 -13.092 23.388 1.00 47.06 79 ASN A N 1
ATOM 653 C CA . ASN A 1 79 ? -10.407 -14.194 23.209 1.00 47.06 79 ASN A CA 1
ATOM 654 C C . ASN A 1 79 ? -9.943 -15.317 24.145 1.00 47.06 79 ASN A C 1
ATOM 656 O O . ASN A 1 79 ? -8.848 -15.854 23.962 1.00 47.06 79 ASN A O 1
ATOM 660 N N . LEU A 1 80 ? -10.749 -15.563 25.179 1.00 41.00 80 LEU A N 1
ATOM 661 C CA . LEU A 1 80 ? -10.655 -16.686 26.106 1.00 41.00 80 LEU A CA 1
ATOM 662 C C . LEU A 1 80 ? -11.516 -17.833 25.575 1.00 41.00 80 LEU A C 1
ATOM 664 O O . LEU A 1 80 ? -12.609 -17.525 25.045 1.00 41.00 80 LEU A O 1
#

Secondary structure (DSSP, 8-state):
--HHHHHHHTTEESS--STTPEE-TTT--EESSHHHHHHHIIIIIS--EE-TTT--EESSHHHHHHHHHHHS--------

pLDDT: mean 73.45, std 11.61, range [41.0, 89.25]

Foldseek 3Di:
DDPVVVVLVVQKDLDDPDPQWDADPPPSITGNDPVSVVVCCLVPVQQFDADPPPRDTHSDPVRNVVCCVPPNVDDPCPPD

Radius of gyration: 17.67 Å; Cα contacts (8 Å, |Δi|>4): 74; chains: 1; bounding box: 26×32×53 Å

Mean predicted aligned error: 12.25 Å
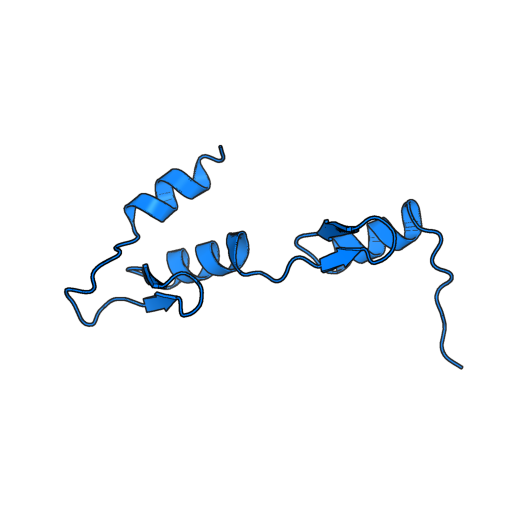
InterPro domains:
  IPR013087 Zinc finger C2H2-type [PS00028] (24-45)
  IPR013087 Zinc finger C2H2-type [PS00028] (51-72)

Organism: Teladorsagia circumcincta (NCBI:txid45464)